Protein AF-A0A1R3R7Q9-F1 (afdb_monomer_lite)

pLDDT: mean 84.3, std 14.42, range [35.94, 95.5]

Foldseek 3Di:
DDKDWCPDAPAADPVRHGPDPLVVVQVVLVVCVVVVVCVVVPDWNWPDKDWFAQVCVVPVPDPRRTGMIDTDTDDDPDDPPPDPD

Radius of gyration: 15.03 Å; chains: 1; bounding box: 37×32×42 Å

Organism: Aspergillus carbonarius (strain ITEM 5010) (NCBI:txid602072)

Structure (mmCIF, N/CA/C/O backbone):
data_AF-A0A1R3R7Q9-F1
#
_entry.id   AF-A0A1R3R7Q9-F1
#
loop_
_atom_site.group_PDB
_atom_site.id
_atom_site.type_symbol
_atom_site.label_atom_id
_atom_site.label_alt_id
_atom_site.label_comp_id
_atom_site.label_asym_id
_atom_site.label_entity_id
_atom_site.label_seq_id
_atom_site.pdbx_PDB_ins_code
_atom_site.Cartn_x
_atom_site.Cartn_y
_atom_site.Cartn_z
_atom_site.occupancy
_atom_site.B_iso_or_equiv
_atom_site.auth_seq_id
_atom_site.auth_comp_id
_atom_site.auth_asym_id
_atom_site.auth_atom_id
_atom_site.pdbx_PDB_model_num
ATOM 1 N N . MET A 1 1 ? -12.057 -1.005 -5.488 1.00 88.31 1 MET A N 1
ATOM 2 C CA . MET A 1 1 ? -10.725 -1.258 -6.089 1.00 88.31 1 MET A CA 1
ATOM 3 C C . MET A 1 1 ? -10.103 0.062 -6.520 1.00 88.31 1 MET A C 1
ATOM 5 O O . MET A 1 1 ? -10.840 0.945 -6.944 1.00 88.31 1 MET A O 1
ATOM 9 N N . LYS A 1 2 ? -8.782 0.213 -6.402 1.00 89.69 2 LYS A N 1
ATOM 10 C CA . LYS A 1 2 ? -8.035 1.366 -6.919 1.00 89.69 2 LYS A CA 1
ATOM 11 C C . LYS A 1 2 ? -6.795 0.895 -7.675 1.00 89.69 2 LYS A C 1
ATOM 13 O O . LYS A 1 2 ? -6.079 0.038 -7.167 1.00 89.69 2 LYS A O 1
ATOM 18 N N . LEU A 1 3 ? -6.573 1.461 -8.858 1.00 90.25 3 LEU A N 1
ATOM 19 C CA . LEU A 1 3 ? -5.498 1.106 -9.781 1.00 90.25 3 LEU A CA 1
ATOM 20 C C . LEU A 1 3 ? -4.404 2.182 -9.787 1.00 90.25 3 LEU A C 1
ATOM 22 O O . LEU A 1 3 ? -4.702 3.377 -9.713 1.00 90.25 3 LEU A O 1
ATOM 26 N N . PHE A 1 4 ? -3.151 1.749 -9.893 1.00 90.25 4 PHE A N 1
ATOM 27 C CA . PHE A 1 4 ? -1.962 2.585 -10.008 1.00 90.25 4 PHE A CA 1
ATOM 28 C C . PHE A 1 4 ? -1.094 2.071 -11.158 1.00 90.25 4 PHE A C 1
ATOM 30 O O . PHE A 1 4 ? -0.793 0.881 -11.222 1.00 90.25 4 PHE A O 1
ATOM 37 N N . HIS A 1 5 ? -0.664 2.968 -12.040 1.00 87.81 5 HIS A N 1
ATOM 38 C CA . HIS A 1 5 ? 0.333 2.645 -13.057 1.00 87.81 5 HIS A CA 1
ATOM 39 C C . HIS A 1 5 ? 1.732 2.673 -12.439 1.00 87.81 5 HIS A C 1
ATOM 41 O O . HIS A 1 5 ? 2.064 3.609 -11.707 1.00 87.81 5 HIS A O 1
ATOM 47 N N . ASP A 1 6 ? 2.544 1.661 -12.732 1.00 84.44 6 ASP A N 1
ATOM 48 C CA . ASP A 1 6 ? 3.957 1.644 -12.379 1.00 84.44 6 ASP A CA 1
ATOM 49 C C . ASP A 1 6 ? 4.724 2.564 -13.336 1.00 84.44 6 ASP A C 1
ATOM 51 O O . ASP A 1 6 ? 4.990 2.248 -14.500 1.00 84.44 6 ASP A O 1
ATOM 55 N N . ASN A 1 7 ? 5.045 3.759 -12.849 1.00 82.25 7 ASN A N 1
ATOM 56 C CA . ASN A 1 7 ? 5.827 4.725 -13.605 1.00 82.25 7 ASN A CA 1
ATOM 57 C C . ASN A 1 7 ? 7.340 4.554 -13.407 1.00 82.25 7 ASN A C 1
ATOM 59 O O . ASN A 1 7 ? 8.095 5.360 -13.948 1.00 82.25 7 ASN A O 1
ATOM 63 N N . GLY A 1 8 ? 7.770 3.500 -12.709 1.00 82.94 8 GLY A N 1
ATOM 64 C CA . GLY A 1 8 ? 9.092 3.415 -12.101 1.00 82.94 8 GLY A CA 1
ATOM 65 C C . GLY A 1 8 ? 9.067 3.969 -10.676 1.00 82.94 8 GLY A C 1
ATOM 66 O O . GLY A 1 8 ? 8.111 4.642 -10.276 1.00 82.94 8 GLY A O 1
ATOM 67 N N . ASP A 1 9 ? 10.108 3.673 -9.895 1.00 87.44 9 ASP A N 1
ATOM 68 C CA . ASP A 1 9 ? 10.214 4.176 -8.526 1.00 87.44 9 ASP A CA 1
ATOM 69 C C . ASP A 1 9 ? 10.649 5.652 -8.541 1.00 87.44 9 ASP A C 1
ATOM 71 O O . ASP A 1 9 ? 11.764 5.943 -8.976 1.00 87.44 9 ASP A O 1
ATOM 75 N N . PRO A 1 10 ? 9.812 6.596 -8.069 1.00 90.06 10 PRO A N 1
ATOM 76 C CA . PRO A 1 10 ? 10.239 7.981 -7.886 1.00 90.06 10 PRO A CA 1
ATOM 77 C C . PRO A 1 10 ? 11.235 8.135 -6.724 1.00 90.06 10 PRO A C 1
ATOM 79 O O . PRO A 1 10 ? 11.788 9.216 -6.541 1.00 90.06 10 PRO A O 1
ATOM 82 N N . GLY A 1 11 ? 11.446 7.082 -5.926 1.00 93.00 11 GLY A N 1
ATOM 83 C CA . GLY A 1 11 ? 12.355 7.086 -4.792 1.00 93.00 11 GLY A CA 1
ATOM 84 C C . GLY A 1 11 ? 11.779 7.832 -3.591 1.00 93.00 11 GLY A C 1
ATOM 85 O O . GLY A 1 11 ? 10.585 7.747 -3.285 1.00 93.00 11 GLY A O 1
ATOM 86 N N . TYR A 1 12 ? 12.653 8.550 -2.892 1.00 94.56 12 TYR A N 1
ATOM 87 C CA . TYR A 1 12 ? 12.335 9.272 -1.666 1.00 94.56 12 TYR A CA 1
ATOM 88 C C . TYR A 1 12 ? 12.623 10.763 -1.841 1.00 94.56 12 TYR A C 1
ATOM 90 O O . TYR A 1 12 ? 13.543 11.154 -2.556 1.00 94.56 12 TYR A O 1
ATOM 98 N N . ALA A 1 13 ? 11.838 11.599 -1.169 1.00 93.69 13 ALA A N 1
ATOM 99 C CA . ALA A 1 13 ? 12.148 13.010 -1.000 1.00 93.69 13 ALA A CA 1
ATOM 100 C C . ALA A 1 13 ? 13.394 13.184 -0.118 1.00 93.69 13 ALA A C 1
ATOM 102 O O . ALA A 1 13 ? 13.748 12.286 0.645 1.00 93.69 13 ALA A O 1
ATOM 103 N N . GLU A 1 14 ? 13.997 14.375 -0.140 1.00 95.31 14 GLU A N 1
ATOM 104 C CA . GLU A 1 14 ? 15.156 14.726 0.702 1.00 95.31 14 GLU A CA 1
ATOM 105 C C . GLU A 1 14 ? 14.916 14.472 2.198 1.00 95.31 14 GLU A C 1
ATOM 107 O O . GLU A 1 14 ? 15.832 14.129 2.935 1.00 95.31 14 GLU A O 1
ATOM 112 N N . ASN A 1 15 ? 13.664 14.585 2.646 1.00 94.88 15 ASN A N 1
ATOM 113 C CA . ASN A 1 15 ? 13.263 14.301 4.021 1.00 94.88 15 ASN A CA 1
ATOM 114 C C . ASN A 1 15 ? 12.861 12.833 4.259 1.00 94.88 15 ASN A C 1
ATOM 116 O O . ASN A 1 15 ? 12.060 12.549 5.150 1.00 94.88 15 ASN A O 1
ATOM 120 N N . SER A 1 16 ? 13.359 11.915 3.428 1.00 91.75 16 SER A N 1
ATOM 121 C CA . SER A 1 16 ? 13.121 10.466 3.477 1.00 91.75 16 SER A CA 1
ATOM 122 C C . SER A 1 16 ? 11.660 10.036 3.316 1.00 91.75 16 SER A C 1
ATOM 124 O O . SER A 1 16 ? 11.322 8.877 3.561 1.00 91.75 16 SER A O 1
ATOM 126 N N . ARG A 1 17 ? 10.763 10.936 2.891 1.00 91.25 17 ARG A N 1
ATOM 127 C 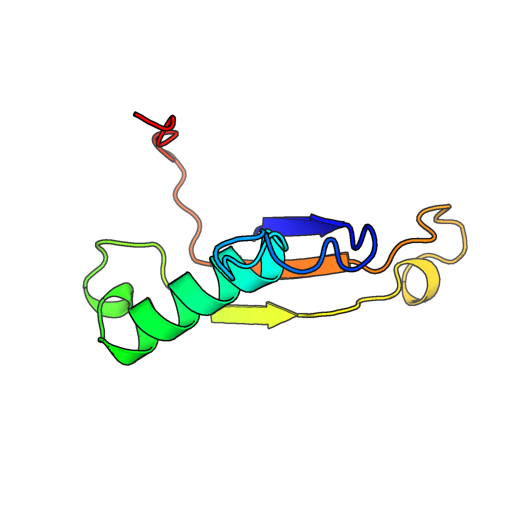CA . ARG A 1 17 ? 9.378 10.564 2.583 1.00 91.25 17 ARG A CA 1
ATOM 128 C C . ARG A 1 17 ? 9.322 9.816 1.269 1.00 91.25 17 ARG A C 1
ATOM 130 O O . ARG A 1 17 ? 9.817 10.290 0.253 1.00 91.25 17 ARG A O 1
ATOM 137 N N . ASP A 1 18 ? 8.653 8.681 1.294 1.00 94.06 18 ASP A N 1
ATOM 138 C CA . ASP A 1 18 ? 8.374 7.906 0.101 1.00 94.06 18 ASP A CA 1
ATOM 139 C C . ASP A 1 18 ? 7.516 8.710 -0.895 1.00 94.06 18 ASP A C 1
ATOM 141 O O . ASP A 1 18 ? 6.466 9.248 -0.540 1.00 94.06 18 ASP A O 1
ATOM 145 N N . LEU A 1 19 ? 7.977 8.818 -2.144 1.00 93.38 19 LEU A N 1
ATOM 146 C CA . LEU A 1 19 ? 7.256 9.504 -3.220 1.00 93.38 19 LEU A CA 1
ATOM 147 C C . LEU A 1 19 ? 6.348 8.556 -4.013 1.00 93.38 19 LEU A C 1
ATOM 149 O O . LEU A 1 19 ? 5.523 8.997 -4.820 1.00 93.38 19 LEU A O 1
ATOM 15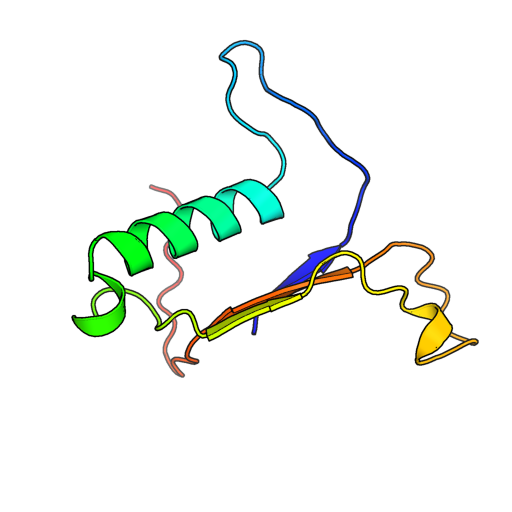3 N N . ASN A 1 20 ? 6.466 7.248 -3.791 1.00 92.94 20 ASN A N 1
ATOM 154 C CA . ASN A 1 20 ? 5.664 6.253 -4.471 1.00 92.94 20 ASN A CA 1
ATOM 155 C C . ASN A 1 20 ? 4.249 6.214 -3.878 1.00 92.94 20 ASN A C 1
ATOM 157 O O . ASN A 1 20 ? 3.998 5.682 -2.796 1.00 92.94 20 ASN A O 1
ATOM 161 N N . ARG A 1 21 ? 3.283 6.753 -4.632 1.00 91.81 21 ARG A N 1
ATOM 162 C CA . ARG A 1 21 ? 1.878 6.849 -4.207 1.00 91.81 21 ARG A CA 1
ATOM 163 C C . ARG A 1 21 ? 1.260 5.493 -3.845 1.00 91.81 21 ARG A C 1
ATOM 165 O O . ARG A 1 21 ? 0.458 5.441 -2.914 1.00 91.81 21 ARG A O 1
ATOM 172 N N . PHE A 1 22 ? 1.593 4.429 -4.579 1.00 92.88 22 PHE A N 1
ATOM 173 C CA . PHE A 1 22 ? 1.086 3.085 -4.292 1.00 92.88 22 PHE A CA 1
ATOM 174 C C . PHE A 1 22 ? 1.646 2.571 -2.964 1.00 92.88 22 PHE A C 1
ATOM 176 O O . PHE A 1 22 ? 0.865 2.154 -2.114 1.00 92.88 22 PHE A O 1
ATOM 183 N N . ARG A 1 23 ? 2.966 2.673 -2.754 1.00 93.69 23 ARG A N 1
ATOM 184 C CA . ARG A 1 23 ? 3.635 2.235 -1.518 1.00 93.69 23 ARG A CA 1
ATOM 185 C C . ARG A 1 23 ? 3.153 3.033 -0.302 1.00 93.69 23 ARG 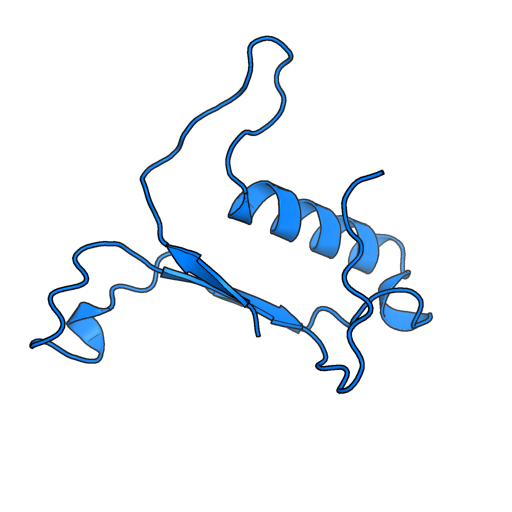A C 1
ATOM 187 O O . ARG A 1 23 ? 2.839 2.439 0.724 1.00 93.69 23 ARG A O 1
ATOM 194 N N . CYS A 1 24 ? 2.953 4.342 -0.449 1.00 94.12 24 CYS A N 1
ATOM 195 C CA . CYS A 1 24 ? 2.367 5.183 0.596 1.00 94.12 24 CYS A CA 1
ATOM 196 C C . CYS A 1 24 ? 0.938 4.764 0.980 1.00 94.12 24 CYS A C 1
ATOM 198 O O . CYS A 1 24 ? 0.644 4.612 2.164 1.00 94.12 24 CYS A O 1
ATOM 200 N N . GLU A 1 25 ? 0.034 4.582 0.007 1.00 94.31 25 GLU A N 1
ATOM 201 C CA . GLU A 1 25 ? -1.354 4.180 0.300 1.00 94.31 25 GLU A CA 1
ATOM 202 C C . 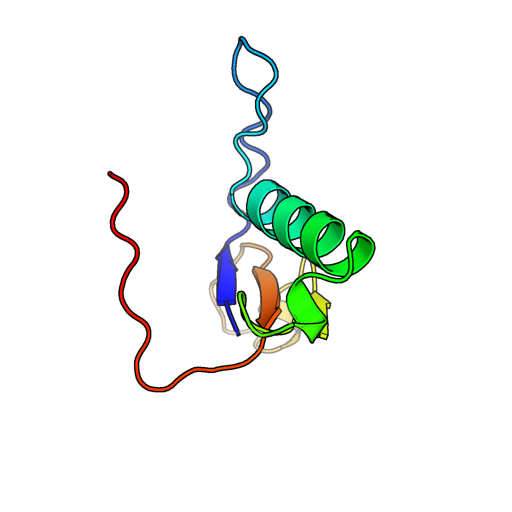GLU A 1 25 ? -1.421 2.745 0.838 1.00 94.31 25 GLU A C 1
ATOM 204 O O . GLU A 1 25 ? -2.203 2.472 1.747 1.00 94.31 25 GLU A O 1
ATOM 209 N N . LEU A 1 26 ? -0.574 1.846 0.331 1.00 94.94 26 LEU A N 1
ATOM 210 C CA . LEU A 1 26 ? -0.452 0.480 0.827 1.00 94.94 26 LEU A CA 1
ATOM 211 C C . LEU A 1 26 ? -0.002 0.452 2.292 1.00 94.94 26 LEU A C 1
ATOM 213 O O . LEU A 1 26 ? -0.678 -0.161 3.114 1.00 94.94 26 LEU A O 1
ATOM 217 N N . ASN A 1 27 ? 1.082 1.155 2.630 1.00 95.06 27 ASN A N 1
ATOM 218 C CA . ASN A 1 27 ? 1.584 1.234 4.003 1.00 95.06 27 ASN A CA 1
ATOM 219 C C . ASN A 1 27 ? 0.546 1.849 4.947 1.00 95.06 27 ASN A C 1
ATOM 221 O O . ASN A 1 27 ? 0.364 1.364 6.060 1.00 95.06 27 ASN A O 1
ATOM 225 N N . ALA A 1 28 ? -0.193 2.868 4.496 1.00 95.19 28 ALA A N 1
ATOM 226 C CA . ALA A 1 28 ? -1.281 3.438 5.282 1.00 95.19 28 ALA A CA 1
ATOM 227 C C . ALA A 1 28 ? -2.367 2.395 5.596 1.00 95.19 28 ALA A C 1
ATOM 229 O O . ALA A 1 28 ? -2.749 2.251 6.754 1.00 95.19 28 ALA A O 1
ATOM 230 N N . TYR A 1 29 ? -2.841 1.632 4.604 1.00 95.12 29 TYR A N 1
ATOM 231 C CA . TYR A 1 29 ? -3.844 0.586 4.839 1.00 95.12 29 TYR A CA 1
ATOM 232 C C . TYR A 1 29 ? -3.316 -0.588 5.673 1.00 95.12 29 TYR A C 1
ATOM 234 O O . TYR A 1 29 ? -4.068 -1.116 6.491 1.00 95.12 29 TYR A O 1
ATOM 242 N N . MET A 1 30 ? -2.046 -0.972 5.507 1.00 94.81 30 MET A N 1
ATOM 243 C CA . MET A 1 30 ? -1.406 -1.998 6.337 1.00 94.81 30 MET A CA 1
ATOM 244 C C . MET A 1 30 ? -1.384 -1.578 7.808 1.00 94.81 30 MET A C 1
ATOM 246 O O . MET A 1 30 ? -1.890 -2.318 8.647 1.00 94.81 30 MET A O 1
ATOM 250 N N . ASN A 1 31 ? -0.934 -0.355 8.103 1.00 95.50 31 ASN A N 1
ATOM 251 C CA . ASN A 1 31 ? -0.930 0.182 9.465 1.00 95.50 31 ASN A CA 1
ATOM 252 C C . ASN A 1 31 ? -2.355 0.289 10.031 1.00 95.50 31 ASN A C 1
ATOM 254 O O . ASN A 1 31 ? -2.621 -0.121 11.155 1.00 95.50 31 ASN A O 1
ATOM 258 N N . LEU A 1 32 ? -3.311 0.809 9.252 1.00 94.81 32 LEU A N 1
ATOM 259 C CA . LEU A 1 32 ? -4.706 0.938 9.695 1.00 94.81 32 LEU A CA 1
ATOM 260 C C . LEU A 1 32 ? -5.345 -0.417 10.018 1.00 94.81 32 LEU A C 1
ATOM 262 O O . LEU A 1 32 ? -6.155 -0.506 10.939 1.00 94.81 32 LEU A O 1
ATOM 266 N N . ARG A 1 33 ? -5.000 -1.465 9.267 1.00 93.12 33 ARG A N 1
ATOM 267 C CA . ARG A 1 33 ? -5.433 -2.835 9.550 1.00 93.12 33 ARG A CA 1
ATOM 268 C C . ARG A 1 33 ? -4.739 -3.398 10.792 1.00 93.12 33 ARG A C 1
ATOM 270 O O . ARG A 1 33 ? -5.412 -3.994 11.621 1.00 93.12 33 ARG A O 1
ATOM 277 N N . GLU A 1 34 ? -3.436 -3.183 10.951 1.00 94.69 34 GLU A N 1
ATOM 278 C CA . GLU A 1 34 ? -2.682 -3.629 12.132 1.00 94.69 34 GLU A CA 1
ATOM 279 C C . GLU A 1 34 ? -3.249 -3.044 13.436 1.00 94.69 34 GLU A C 1
ATOM 281 O O . GLU A 1 34 ? -3.422 -3.761 14.418 1.00 94.69 34 GLU A O 1
ATOM 286 N N . TYR A 1 35 ? -3.637 -1.766 13.425 1.00 94.25 35 TYR A N 1
ATOM 287 C CA . TYR A 1 35 ? -4.242 -1.095 14.582 1.00 94.25 35 TYR A CA 1
ATOM 288 C C . TYR A 1 35 ? -5.758 -1.317 14.733 1.00 94.25 35 TYR A C 1
ATOM 290 O O . TYR A 1 35 ? -6.395 -0.691 15.586 1.00 94.25 35 TYR A O 1
ATOM 298 N N . GLY A 1 36 ? -6.369 -2.184 13.921 1.00 92.38 36 GLY A N 1
ATOM 299 C CA . GLY A 1 36 ? -7.788 -2.516 14.041 1.00 92.38 36 GLY A CA 1
ATOM 300 C C . GLY A 1 36 ? -8.743 -1.375 13.650 1.00 92.38 36 GLY A C 1
ATOM 301 O O . GLY A 1 36 ? -9.859 -1.286 14.170 1.00 92.38 36 GLY A O 1
ATOM 302 N N . VAL A 1 37 ? -8.290 -0.415 12.834 1.00 92.56 37 VAL A N 1
ATOM 303 C CA . VAL A 1 37 ? -9.082 0.761 12.420 1.00 92.56 37 VAL A CA 1
ATOM 304 C C . VAL A 1 37 ? -10.032 0.407 11.274 1.00 92.56 37 VAL A C 1
ATOM 306 O O . VAL A 1 37 ? -11.136 0.953 11.202 1.00 92.56 37 VAL A O 1
ATOM 309 N N . CYS A 1 38 ? -9.633 -0.524 10.403 1.00 89.75 38 CYS A N 1
ATOM 310 C CA . CYS A 1 38 ? -10.453 -0.997 9.285 1.00 89.75 38 CYS A CA 1
ATOM 311 C C . CYS A 1 38 ? -11.760 -1.654 9.764 1.00 89.75 38 CYS A C 1
ATOM 313 O O . CYS A 1 38 ? -12.816 -1.448 9.172 1.00 89.75 38 CYS A O 1
ATOM 315 N N . GLU A 1 39 ? -11.700 -2.404 10.860 1.00 90.00 39 GLU A N 1
ATOM 316 C CA . GLU A 1 39 ? -12.806 -3.152 11.462 1.00 90.00 39 GLU A CA 1
ATOM 317 C C . GLU A 1 39 ? -13.828 -2.228 12.134 1.00 90.00 39 GLU A C 1
ATOM 319 O O . GLU A 1 39 ? -15.003 -2.568 12.244 1.00 90.00 39 GLU A O 1
ATOM 324 N N . ARG A 1 40 ? -13.399 -1.031 12.550 1.00 89.88 40 ARG A N 1
ATOM 325 C CA . ARG A 1 40 ? -14.262 -0.024 13.187 1.00 89.88 40 ARG A CA 1
ATOM 326 C C . ARG A 1 40 ? -15.102 0.774 12.186 1.00 89.88 40 ARG A C 1
ATOM 328 O O . ARG A 1 40 ? -15.963 1.540 12.603 1.00 89.88 40 ARG A O 1
ATOM 335 N N . GLY A 1 41 ? -14.840 0.641 10.884 1.00 85.38 41 GLY A N 1
ATOM 336 C CA . GLY A 1 41 ? -15.616 1.299 9.828 1.00 85.38 41 GLY A CA 1
ATOM 337 C C . GLY A 1 41 ? -15.313 2.787 9.604 1.00 85.38 41 GLY A C 1
ATOM 338 O O . GLY A 1 41 ? -15.999 3.423 8.809 1.00 85.38 41 GLY A O 1
ATOM 339 N N . PHE A 1 42 ? -14.282 3.352 10.248 1.00 87.00 42 PHE A N 1
ATOM 340 C CA . PHE A 1 42 ? -13.836 4.735 9.993 1.00 87.00 42 PHE A CA 1
ATOM 341 C C . PHE A 1 42 ? -13.187 4.910 8.618 1.00 87.00 42 PHE A C 1
ATOM 343 O O . PHE A 1 42 ? -13.208 5.991 8.033 1.00 87.00 42 PHE A O 1
ATOM 350 N N . VAL A 1 43 ? -12.584 3.838 8.115 1.00 89.12 43 VAL A N 1
ATOM 351 C CA . VAL A 1 43 ? -11.935 3.772 6.810 1.00 89.12 43 VAL A CA 1
ATOM 352 C C . VAL A 1 43 ? -12.482 2.568 6.051 1.00 89.12 43 VAL A C 1
ATOM 354 O O . VAL A 1 43 ? -12.949 1.613 6.675 1.00 89.12 43 VAL A O 1
ATOM 357 N N . PRO A 1 44 ? -12.414 2.563 4.709 1.00 91.06 44 PRO A N 1
ATOM 358 C CA . PRO A 1 44 ? -12.785 1.384 3.948 1.00 91.06 44 PRO A CA 1
ATOM 359 C C . PRO A 1 44 ? -11.988 0.157 4.356 1.00 91.06 44 PRO A C 1
ATOM 361 O O . PRO A 1 44 ? -10.763 0.228 4.456 1.00 91.06 44 PRO A O 1
ATOM 364 N N . PHE A 1 45 ? -12.686 -0.969 4.513 1.00 91.94 45 PHE A N 1
ATOM 365 C CA . PHE A 1 45 ? -12.047 -2.240 4.813 1.00 91.94 45 PHE A CA 1
ATOM 366 C C . PHE A 1 45 ? -11.027 -2.591 3.725 1.00 91.94 45 PHE A C 1
ATOM 368 O O . PHE A 1 45 ? -11.333 -2.520 2.528 1.00 91.94 45 PHE A O 1
ATOM 375 N N . PHE A 1 46 ? -9.814 -2.942 4.144 1.00 93.81 46 PHE A N 1
ATOM 376 C CA . PHE A 1 46 ? -8.715 -3.315 3.262 1.00 93.81 46 PHE A CA 1
ATOM 377 C C . PHE A 1 46 ? -8.681 -4.831 3.069 1.00 93.81 46 PHE A C 1
ATOM 379 O O . PHE A 1 46 ? -8.380 -5.578 3.997 1.00 93.81 46 PHE A O 1
ATOM 386 N N . TYR A 1 47 ? -8.955 -5.281 1.845 1.00 94.25 47 TYR A N 1
ATOM 387 C CA . TYR A 1 47 ? -8.951 -6.706 1.508 1.00 94.25 47 TYR A CA 1
ATOM 388 C C . TYR A 1 47 ? -7.562 -7.212 1.112 1.00 94.25 47 TYR A C 1
ATOM 390 O O . TYR A 1 47 ? -7.252 -8.379 1.328 1.00 94.25 47 TYR A O 1
ATOM 398 N N . GLY A 1 48 ? -6.723 -6.352 0.532 1.00 94.56 48 GLY A N 1
ATOM 399 C CA . GLY A 1 48 ? -5.387 -6.730 0.077 1.00 94.56 48 GLY A CA 1
ATOM 400 C C . GLY A 1 48 ? -4.886 -5.877 -1.083 1.00 94.56 48 GLY A C 1
ATOM 401 O O . GLY A 1 48 ? -5.520 -4.898 -1.489 1.00 94.56 48 GLY A O 1
ATOM 402 N N . HIS A 1 49 ? -3.740 -6.259 -1.636 1.00 94.94 49 HIS A N 1
ATOM 403 C CA . HIS A 1 49 ? -3.156 -5.620 -2.809 1.00 94.94 49 HIS A CA 1
ATOM 404 C C . HIS A 1 49 ? -2.639 -6.661 -3.799 1.00 94.94 49 HIS A C 1
ATOM 406 O O . HIS A 1 49 ? -2.323 -7.786 -3.422 1.00 94.94 49 HIS A O 1
ATOM 412 N N . ILE A 1 50 ? -2.506 -6.254 -5.058 1.00 92.56 50 ILE A N 1
ATOM 413 C CA . ILE A 1 50 ? -1.826 -7.026 -6.098 1.00 92.56 50 ILE A CA 1
ATOM 414 C C . ILE A 1 50 ? -0.803 -6.090 -6.730 1.00 92.56 50 ILE A C 1
ATOM 416 O O . ILE A 1 50 ? -1.153 -4.985 -7.143 1.00 92.56 50 ILE A O 1
ATOM 420 N N . GLY A 1 51 ? 0.467 -6.485 -6.715 1.00 89.06 51 GLY A N 1
ATOM 421 C CA . GLY A 1 51 ? 1.563 -5.673 -7.235 1.00 89.06 51 GLY A CA 1
ATOM 422 C C . GLY A 1 51 ? 2.079 -6.196 -8.570 1.00 89.06 51 GLY A C 1
ATOM 423 O O . GLY A 1 51 ? 2.022 -7.397 -8.813 1.00 89.06 51 GLY A O 1
ATOM 424 N N . ARG A 1 52 ? 2.626 -5.289 -9.386 1.00 86.69 52 ARG A N 1
ATOM 425 C CA . ARG A 1 52 ? 3.392 -5.577 -10.611 1.00 86.69 52 ARG A CA 1
ATOM 426 C C . ARG A 1 52 ? 2.704 -6.532 -11.599 1.00 86.69 52 ARG A C 1
ATOM 428 O O . ARG A 1 52 ? 3.344 -7.426 -12.135 1.00 86.69 52 ARG A O 1
ATOM 435 N N . ILE A 1 53 ? 1.417 -6.324 -11.856 1.00 89.00 53 ILE A N 1
ATOM 436 C CA . ILE A 1 53 ? 0.697 -7.061 -12.900 1.00 89.00 53 ILE A CA 1
ATOM 437 C C . ILE A 1 53 ? 1.205 -6.597 -14.258 1.00 89.00 53 ILE A C 1
ATOM 439 O O . ILE A 1 53 ? 1.131 -5.401 -14.543 1.00 89.00 53 ILE A O 1
ATOM 443 N N . ASP A 1 54 ? 1.670 -7.519 -15.092 1.00 86.12 54 ASP A N 1
ATOM 444 C CA . ASP A 1 54 ? 1.956 -7.231 -16.491 1.00 86.12 54 ASP A CA 1
ATOM 445 C C . ASP A 1 54 ? 0.638 -7.234 -17.295 1.00 86.12 54 ASP A C 1
ATOM 447 O O . ASP A 1 54 ? -0.033 -8.265 -17.380 1.00 86.12 54 ASP A O 1
ATOM 451 N N . PRO A 1 55 ? 0.209 -6.098 -17.878 1.00 81.12 55 PRO A N 1
ATOM 452 C CA . PRO A 1 55 ? -1.027 -6.042 -18.658 1.00 81.12 55 PRO A CA 1
ATOM 453 C C . PRO A 1 55 ? -0.990 -6.928 -19.906 1.00 81.12 55 PRO A C 1
ATOM 455 O O . PRO A 1 55 ? -2.042 -7.365 -20.381 1.00 81.12 55 PRO A O 1
ATOM 458 N N . THR A 1 56 ? 0.205 -7.192 -20.439 1.00 83.19 56 THR A N 1
ATOM 459 C CA . THR A 1 56 ? 0.385 -7.971 -21.667 1.00 83.19 56 THR A CA 1
ATOM 460 C C . THR A 1 56 ? 0.077 -9.454 -21.462 1.00 83.19 56 THR A C 1
ATOM 462 O O . THR A 1 56 ? -0.373 -10.106 -22.404 1.00 83.19 56 THR A O 1
ATOM 465 N N . GLU A 1 57 ? 0.186 -9.963 -20.227 1.00 81.94 57 GLU A N 1
ATOM 466 C CA . GLU A 1 57 ? -0.206 -11.334 -19.865 1.00 81.94 57 GLU A CA 1
ATOM 467 C C . GLU A 1 57 ? -1.714 -11.580 -20.036 1.00 81.94 57 GLU A C 1
ATOM 469 O O . GLU A 1 57 ? -2.135 -12.696 -20.335 1.00 81.94 57 GLU A O 1
ATOM 474 N N . PHE A 1 58 ? -2.540 -10.541 -19.874 1.00 79.12 58 PHE A N 1
ATOM 475 C CA . PHE A 1 58 ? -4.004 -10.651 -19.917 1.00 79.12 58 PHE A CA 1
ATOM 476 C C . PHE A 1 58 ? -4.600 -10.160 -21.232 1.00 79.12 58 PHE A C 1
ATOM 478 O O . PHE A 1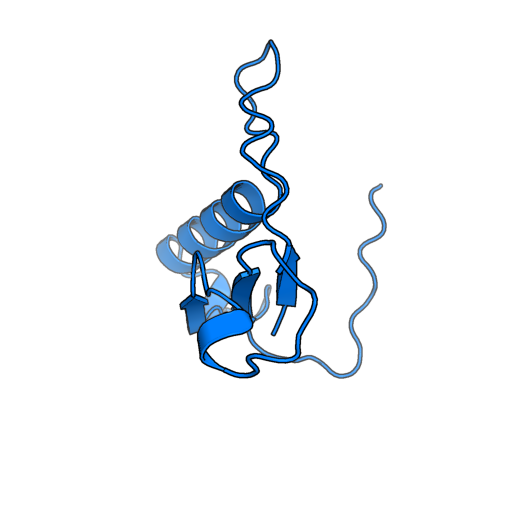 58 ? -5.693 -10.573 -21.623 1.00 79.12 58 PHE A O 1
ATOM 485 N N . HIS A 1 59 ? -3.902 -9.257 -21.917 1.00 76.00 59 HIS A N 1
ATOM 486 C CA . HIS A 1 59 ? -4.329 -8.756 -23.209 1.00 76.00 59 HIS A CA 1
ATOM 487 C C . HIS A 1 59 ? -3.098 -8.396 -24.056 1.00 76.00 59 HIS A C 1
ATOM 489 O O . HIS A 1 59 ? -2.600 -7.277 -23.961 1.00 76.00 59 HIS A O 1
ATOM 495 N N . PRO A 1 60 ? -2.610 -9.309 -24.917 1.00 68.12 60 PRO A N 1
ATOM 496 C CA . PRO A 1 60 ? -1.379 -9.109 -25.691 1.00 68.12 60 PRO A CA 1
ATOM 497 C C . PRO A 1 60 ? -1.417 -7.903 -26.643 1.00 68.12 60 PRO A C 1
ATOM 499 O O . PRO A 1 60 ? -0.381 -7.345 -26.984 1.00 68.12 60 PRO A O 1
ATOM 502 N N . ALA A 1 61 ? -2.614 -7.473 -27.059 1.00 71.75 61 ALA A N 1
ATOM 503 C CA . ALA A 1 61 ? -2.822 -6.270 -27.871 1.00 71.75 61 ALA A CA 1
ATOM 504 C C . ALA A 1 61 ? -2.846 -4.967 -27.042 1.00 71.75 61 ALA A C 1
ATOM 506 O O . ALA A 1 61 ? -3.036 -3.876 -27.582 1.00 71.75 61 ALA A O 1
ATOM 507 N N . CYS A 1 62 ? -2.703 -5.061 -25.718 1.00 64.75 62 CYS A N 1
ATOM 508 C CA . CYS A 1 62 ? -2.694 -3.910 -24.834 1.00 64.75 62 CYS A CA 1
ATOM 509 C C . CYS A 1 62 ? -1.334 -3.215 -24.913 1.00 64.75 62 CYS A C 1
ATOM 511 O O . CYS A 1 62 ? -0.338 -3.712 -24.402 1.00 64.75 62 CYS A O 1
ATOM 513 N N . ASN A 1 63 ? -1.305 -2.009 -25.481 1.00 64.12 63 ASN A N 1
ATOM 514 C CA . ASN A 1 63 ? -0.107 -1.159 -25.526 1.00 64.12 63 ASN A CA 1
ATOM 515 C C . ASN A 1 63 ? 0.279 -0.564 -24.152 1.00 64.12 63 ASN A C 1
ATOM 517 O O . ASN A 1 63 ? 1.037 0.404 -24.080 1.00 64.12 63 ASN A O 1
ATOM 521 N N . ILE A 1 64 ? -0.258 -1.093 -23.047 1.00 66.19 64 ILE A N 1
ATOM 522 C CA . ILE A 1 64 ? 0.142 -0.689 -21.701 1.00 66.19 64 ILE A CA 1
ATOM 523 C C . ILE A 1 64 ? 1.402 -1.482 -21.355 1.00 66.19 64 ILE A C 1
ATOM 525 O O . ILE A 1 64 ? 1.339 -2.578 -20.817 1.00 66.19 64 ILE A O 1
ATOM 529 N N . SER A 1 65 ? 2.561 -0.898 -21.648 1.00 65.44 65 SER A N 1
ATOM 530 C CA . SER A 1 65 ? 3.878 -1.474 -21.336 1.00 65.44 65 SER A CA 1
ATOM 531 C C . SER A 1 65 ? 4.272 -1.366 -19.858 1.00 65.44 65 SER A C 1
ATOM 533 O O . SER A 1 65 ? 5.378 -1.741 -19.475 1.00 65.44 65 SER A O 1
ATOM 535 N N . ARG A 1 66 ? 3.404 -0.790 -19.020 1.00 78.69 66 ARG A N 1
ATOM 536 C CA . ARG A 1 66 ? 3.698 -0.472 -17.621 1.00 78.69 66 ARG A CA 1
ATOM 537 C C . ARG A 1 66 ? 2.962 -1.422 -16.700 1.00 78.69 66 ARG A C 1
ATOM 539 O O . ARG A 1 66 ? 1.747 -1.572 -16.820 1.00 78.69 66 ARG A O 1
ATOM 546 N N . ALA A 1 67 ? 3.692 -1.983 -15.741 1.00 84.06 67 ALA A N 1
ATOM 547 C CA . ALA A 1 67 ? 3.103 -2.835 -14.726 1.00 84.06 67 ALA A CA 1
ATOM 548 C C . ALA A 1 67 ? 2.005 -2.087 -13.947 1.00 84.06 67 ALA A C 1
ATOM 550 O O . ALA A 1 67 ? 2.031 -0.862 -13.800 1.00 84.06 67 ALA A O 1
ATOM 551 N N . ILE A 1 68 ? 1.017 -2.818 -13.449 1.00 88.56 68 ILE A N 1
ATOM 552 C CA . ILE A 1 68 ? -0.124 -2.259 -12.729 1.00 88.56 68 ILE A CA 1
ATOM 553 C C . ILE A 1 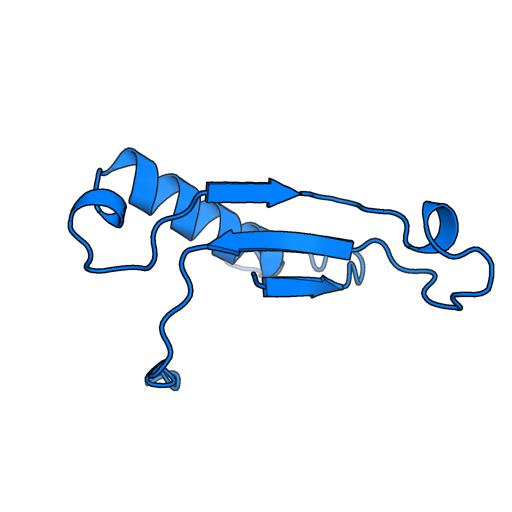68 ? -0.093 -2.736 -11.280 1.00 88.56 68 ILE A C 1
ATOM 555 O O . ILE A 1 68 ? 0.104 -3.914 -10.992 1.00 88.56 68 ILE A O 1
ATOM 559 N N . ASN A 1 69 ? -0.326 -1.808 -10.356 1.00 91.62 69 ASN A N 1
ATOM 560 C CA . ASN A 1 69 ? -0.505 -2.095 -8.941 1.00 91.62 69 ASN A CA 1
ATOM 561 C C . ASN A 1 69 ? -1.947 -1.783 -8.526 1.00 91.62 69 ASN A C 1
ATOM 563 O O . ASN A 1 69 ? -2.546 -0.805 -8.979 1.00 91.62 69 ASN A O 1
ATOM 567 N N . ILE A 1 70 ? -2.524 -2.610 -7.661 1.00 92.75 70 ILE A N 1
ATOM 568 C CA . ILE A 1 70 ? -3.938 -2.558 -7.288 1.00 92.75 70 ILE A CA 1
ATOM 569 C C . ILE A 1 70 ? -4.073 -2.644 -5.774 1.00 92.75 70 ILE A C 1
ATOM 571 O O . ILE A 1 70 ? -3.463 -3.496 -5.136 1.00 92.75 70 ILE A O 1
ATOM 575 N N . ILE A 1 71 ? -4.948 -1.808 -5.214 1.00 94.69 71 ILE A N 1
ATOM 576 C CA . ILE A 1 71 ? -5.432 -1.919 -3.834 1.00 94.69 71 ILE A CA 1
ATOM 577 C C . ILE A 1 71 ? -6.915 -2.311 -3.853 1.00 94.69 71 ILE A C 1
ATOM 579 O O . ILE A 1 71 ? -7.760 -1.635 -4.462 1.00 94.69 71 ILE A O 1
ATOM 583 N N . LEU A 1 72 ? -7.242 -3.409 -3.171 1.00 94.38 72 LEU A N 1
ATOM 584 C CA . LEU A 1 72 ? -8.597 -3.916 -2.984 1.00 94.38 72 LEU A CA 1
ATOM 585 C C . LEU A 1 72 ? -9.148 -3.399 -1.655 1.00 94.38 72 LEU A C 1
ATOM 587 O O . LEU A 1 72 ? -8.619 -3.681 -0.581 1.00 94.38 72 LEU A O 1
ATOM 591 N N . LYS A 1 73 ? -10.230 -2.626 -1.741 1.00 92.81 73 LYS A N 1
ATOM 592 C CA . LYS A 1 73 ? -10.899 -2.016 -0.593 1.00 92.81 73 LYS A CA 1
ATOM 593 C C . LYS A 1 73 ? -12.402 -1.938 -0.794 1.00 92.81 73 LYS A C 1
ATOM 595 O O . LYS A 1 73 ? -12.847 -1.872 -1.949 1.00 92.81 73 LYS A O 1
ATOM 600 N N . GLN A 1 74 ? -13.132 -1.906 0.318 1.00 90.31 74 GLN A N 1
ATOM 601 C CA . GLN A 1 74 ? -14.582 -1.724 0.358 1.00 90.31 74 GLN A CA 1
ATOM 602 C C . GLN A 1 74 ? -14.997 -0.519 -0.496 1.00 90.31 74 GLN A C 1
ATOM 604 O O . GLN A 1 74 ? -14.376 0.547 -0.451 1.00 90.31 74 GLN A O 1
ATOM 609 N N . TYR A 1 75 ? -16.038 -0.709 -1.304 1.00 84.44 75 TYR A N 1
ATOM 610 C CA . TYR A 1 75 ? -16.649 0.358 -2.088 1.00 84.44 75 TYR A CA 1
ATOM 611 C C . TYR A 1 75 ? -17.731 1.056 -1.260 1.00 84.44 75 TYR A C 1
ATOM 613 O O . TYR A 1 75 ? -18.538 0.384 -0.617 1.00 84.44 75 TYR A O 1
ATOM 621 N N . TYR A 1 76 ? -17.758 2.388 -1.314 1.00 79.12 76 TYR A N 1
ATOM 622 C CA . TYR A 1 76 ? -18.848 3.210 -0.795 1.00 79.12 76 TYR A CA 1
ATOM 623 C C . TYR A 1 76 ? -19.380 4.083 -1.924 1.00 79.12 76 TYR A C 1
ATOM 625 O O . TYR A 1 76 ? -18.625 4.858 -2.520 1.00 79.12 76 TYR A O 1
ATOM 633 N N . SER A 1 77 ? -20.681 3.975 -2.179 1.00 69.50 77 SER A N 1
ATOM 634 C CA . SER A 1 77 ? -21.397 4.657 -3.263 1.00 69.50 77 SER A CA 1
ATOM 635 C C . SER A 1 77 ? -21.296 6.187 -3.182 1.00 69.50 77 SER A C 1
ATOM 637 O O . SER A 1 77 ? -21.300 6.856 -4.207 1.00 69.50 77 SER A O 1
ATOM 639 N N . ASN A 1 78 ? -21.124 6.732 -1.971 1.00 58.19 78 ASN A N 1
ATOM 640 C CA . ASN A 1 78 ? -20.999 8.165 -1.688 1.00 58.19 78 ASN A CA 1
ATOM 641 C C . ASN A 1 78 ? -19.608 8.486 -1.133 1.00 58.19 78 ASN A C 1
ATOM 643 O O . ASN A 1 78 ? -19.440 8.783 0.049 1.00 58.19 78 ASN A O 1
ATOM 647 N N . THR A 1 79 ? -18.574 8.379 -1.962 1.00 58.84 79 THR A N 1
ATOM 648 C CA . THR A 1 79 ? -17.219 8.728 -1.527 1.00 58.84 79 THR A CA 1
ATOM 649 C C . THR A 1 79 ? -17.082 10.251 -1.495 1.00 58.84 79 THR A C 1
ATOM 651 O O . THR A 1 79 ? -16.863 10.885 -2.527 1.00 58.84 79 THR A O 1
ATOM 654 N N . PHE A 1 80 ? -17.218 10.852 -0.308 1.00 53.22 80 PHE A N 1
ATOM 655 C CA . PHE A 1 80 ? -16.815 12.238 -0.068 1.00 53.22 80 PHE A CA 1
ATOM 656 C C . PHE A 1 80 ? -15.349 12.344 -0.498 1.00 53.22 80 PHE A C 1
ATOM 658 O O . PHE A 1 80 ? -14.477 11.668 0.056 1.00 53.22 80 PHE A O 1
ATOM 665 N N . ARG A 1 81 ? -15.069 13.108 -1.559 1.00 54.56 81 ARG A N 1
ATOM 666 C CA . ARG A 1 81 ? -13.691 13.397 -1.948 1.00 54.56 81 ARG A CA 1
ATOM 667 C C . ARG A 1 81 ? -13.082 14.142 -0.767 1.00 54.56 81 ARG A C 1
ATOM 669 O O . ARG A 1 81 ? -13.398 15.306 -0.558 1.00 54.56 81 ARG A O 1
ATOM 676 N N . MET A 1 82 ? -12.232 13.477 0.012 1.00 42.88 82 MET A N 1
ATOM 677 C CA . MET A 1 82 ? -11.302 14.176 0.889 1.00 42.88 82 MET A CA 1
ATOM 678 C C . MET A 1 82 ? -10.317 14.918 -0.011 1.00 42.88 82 MET A C 1
ATOM 680 O O . MET A 1 82 ? -9.256 14.411 -0.380 1.00 42.88 82 MET A O 1
ATOM 684 N N . THR A 1 83 ? -10.738 16.093 -0.466 1.00 35.94 83 THR A N 1
ATOM 685 C CA . THR A 1 83 ? -9.860 17.102 -1.036 1.00 35.94 83 THR A CA 1
ATOM 686 C C . THR A 1 83 ? -8.850 17.437 0.053 1.00 35.94 83 THR A C 1
ATOM 688 O O . THR A 1 83 ? -9.234 17.635 1.205 1.00 35.94 83 THR A O 1
ATOM 691 N N . LYS A 1 84 ? -7.560 17.403 -0.290 1.00 37.38 84 LYS A N 1
ATOM 692 C CA . LYS A 1 84 ? -6.487 17.824 0.615 1.00 37.38 84 LYS A CA 1
ATOM 693 C C . LYS A 1 84 ? -6.846 19.206 1.177 1.00 37.38 84 LYS A C 1
ATOM 695 O O . LYS A 1 84 ? -7.130 20.098 0.378 1.00 37.38 84 LYS A O 1
ATOM 700 N N . VAL A 1 85 ? -6.886 19.319 2.504 1.00 38.94 85 VAL A N 1
ATOM 701 C CA . VAL A 1 85 ? -6.898 20.607 3.214 1.00 38.94 85 VAL A CA 1
ATOM 702 C C . VAL A 1 85 ? -5.520 21.239 3.082 1.00 38.94 85 VAL A C 1
ATOM 704 O O . VAL A 1 85 ? -4.537 20.457 3.087 1.00 38.94 85 VAL A O 1
#

Secondary structure (DSSP, 8-state):
-EEEE------B-TTS-B--HHHHHHHHHHHHHHTT-TTTTSS--EEEEEEEE-GGGT-TT----S-EEEEEE---SS-------

Sequence (85 aa):
MKLFHDNGDPGYAENSRDLNRFRCELNAYMNLREYGVCERGFVPFFYGHIGRIDPTEFHPACNISRAINIILKQYYSNTFRMTKV